Protein AF-A0A257NVE9-F1 (afdb_monomer_lite)

Foldseek 3Di:
DEEEDEDAPPDQQPVCPVVCVVVVVVVYHYDYGRDPPRHCPVHDDDPD

Sequence (48 aa):
MKIILVHGIFDNGSLFKTLMQDLGKHGYECFAPSLQPADARLGIADLS

Secondary structure (DSSP, 8-state):
-EEEPPP-TT--SGGGHHHHHHHHHTT-EEE----SSTT-TT------

pLDDT: mean 92.77, std 5.99, range [75.25, 98.31]

Radius of gyration: 12.32 Å; chains: 1; bounding box: 27×24×25 Å

Structure (mmCIF, N/CA/C/O backbone):
data_AF-A0A257NVE9-F1
#
_entry.id   AF-A0A257NVE9-F1
#
loop_
_atom_site.group_PDB
_atom_site.id
_atom_site.type_symbol
_atom_site.label_atom_id
_atom_site.label_alt_id
_atom_site.label_comp_id
_atom_site.label_asym_id
_atom_site.label_entity_id
_atom_site.label_seq_id
_atom_site.pdbx_PDB_ins_code
_atom_site.Cartn_x
_atom_site.Cartn_y
_atom_site.Cartn_z
_atom_site.occupancy
_atom_site.B_iso_or_equiv
_atom_site.auth_seq_id
_atom_site.auth_comp_id
_atom_site.auth_asym_id
_atom_site.auth_atom_id
_atom_site.pdbx_PDB_model_num
ATOM 1 N N . MET A 1 1 ? -10.960 -8.014 8.200 1.00 92.25 1 MET A N 1
ATOM 2 C CA . MET A 1 1 ? -10.352 -8.369 6.893 1.00 92.25 1 MET A CA 1
ATOM 3 C C . MET A 1 1 ? -9.059 -7.584 6.741 1.00 92.25 1 MET A C 1
ATOM 5 O O . MET A 1 1 ? -9.025 -6.442 7.190 1.00 92.25 1 MET A O 1
ATOM 9 N N . LYS A 1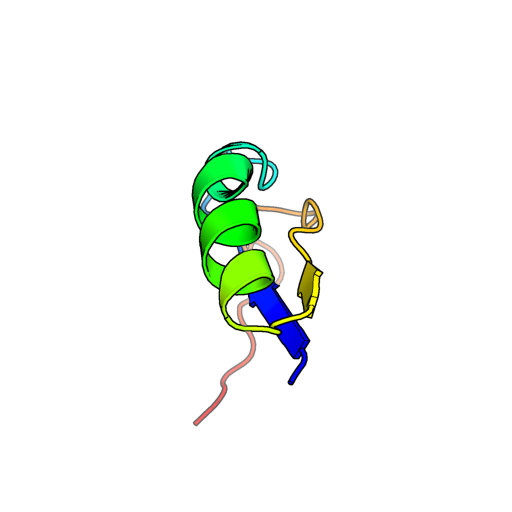 2 ? -8.008 -8.193 6.182 1.00 97.12 2 LYS A N 1
ATOM 10 C CA . LYS A 1 2 ? -6.717 -7.524 5.964 1.00 97.12 2 LYS A CA 1
ATOM 11 C C . LYS A 1 2 ? -6.651 -6.974 4.541 1.00 97.12 2 LYS A C 1
ATOM 13 O O . LYS A 1 2 ? -7.081 -7.659 3.617 1.00 97.12 2 LYS A O 1
ATOM 18 N N . ILE A 1 3 ? -6.118 -5.768 4.379 1.00 97.00 3 ILE A N 1
ATOM 19 C CA . ILE A 1 3 ? -5.923 -5.109 3.082 1.00 97.00 3 ILE A CA 1
ATOM 20 C C . ILE A 1 3 ? -4.434 -4.817 2.916 1.00 97.00 3 ILE A C 1
ATOM 22 O O . ILE A 1 3 ? -3.817 -4.210 3.792 1.00 97.00 3 ILE A O 1
ATOM 26 N N . ILE A 1 4 ? -3.863 -5.240 1.790 1.00 96.00 4 ILE A N 1
ATOM 27 C CA . ILE A 1 4 ? -2.498 -4.885 1.396 1.00 96.00 4 ILE A CA 1
ATOM 28 C C . ILE A 1 4 ? -2.599 -3.852 0.278 1.00 96.00 4 ILE A C 1
ATOM 30 O O . ILE A 1 4 ? -3.186 -4.116 -0.768 1.00 96.00 4 ILE A O 1
ATOM 34 N N . LEU A 1 5 ? -2.040 -2.673 0.523 1.00 96.38 5 LEU A N 1
ATOM 35 C CA . LEU A 1 5 ? -1.984 -1.568 -0.422 1.00 96.38 5 LEU A CA 1
ATOM 36 C C . LEU A 1 5 ? -0.615 -1.596 -1.100 1.00 96.38 5 LEU A C 1
ATOM 38 O O . LEU A 1 5 ? 0.418 -1.477 -0.440 1.00 96.38 5 LEU A O 1
ATOM 42 N N . VAL A 1 6 ? -0.617 -1.785 -2.416 1.00 93.31 6 VAL A N 1
ATOM 43 C CA . VAL A 1 6 ? 0.595 -1.871 -3.235 1.00 93.31 6 VAL A CA 1
ATOM 44 C C . VAL A 1 6 ? 0.816 -0.530 -3.919 1.00 93.31 6 VAL A C 1
ATOM 46 O O . VAL A 1 6 ? -0.068 -0.026 -4.609 1.00 93.31 6 VAL A O 1
ATOM 49 N N . HIS A 1 7 ? 1.984 0.066 -3.694 1.00 94.00 7 HIS A N 1
ATOM 50 C CA . HIS A 1 7 ? 2.331 1.360 -4.267 1.00 94.00 7 HIS A CA 1
ATOM 51 C C . HIS A 1 7 ? 2.833 1.234 -5.712 1.00 94.00 7 HIS A C 1
ATOM 53 O O . HIS A 1 7 ? 3.291 0.173 -6.135 1.00 94.00 7 HIS A O 1
ATOM 59 N N . GLY A 1 8 ? 2.764 2.332 -6.466 1.00 90.00 8 GLY A N 1
ATOM 60 C CA . GLY A 1 8 ? 3.342 2.416 -7.809 1.00 90.00 8 GLY A CA 1
ATOM 61 C C . GLY A 1 8 ? 4.863 2.609 -7.799 1.00 90.00 8 GLY A C 1
ATOM 62 O O . GLY A 1 8 ? 5.487 2.745 -6.741 1.00 90.00 8 GLY A O 1
ATOM 63 N N . ILE A 1 9 ? 5.462 2.662 -8.993 1.00 89.12 9 ILE A N 1
ATOM 64 C CA . ILE A 1 9 ? 6.891 2.965 -9.151 1.00 89.12 9 ILE A CA 1
ATOM 65 C C . ILE A 1 9 ? 7.201 4.357 -8.560 1.00 89.12 9 ILE A C 1
ATOM 67 O O . ILE A 1 9 ? 6.407 5.283 -8.712 1.00 89.12 9 ILE A O 1
ATOM 71 N N . PHE A 1 10 ? 8.346 4.499 -7.882 1.00 89.75 10 PHE A N 1
ATOM 72 C CA . PHE A 1 10 ? 8.795 5.714 -7.165 1.00 89.75 10 PHE A CA 1
ATOM 73 C C . PHE A 1 10 ? 8.031 6.116 -5.891 1.00 89.75 10 PHE A C 1
ATOM 75 O O . PHE A 1 10 ? 8.345 7.151 -5.305 1.00 89.75 10 PHE A O 1
ATOM 82 N N . ASP A 1 11 ? 7.089 5.306 -5.418 1.00 93.88 11 ASP A N 1
ATOM 83 C CA . ASP A 1 11 ? 6.477 5.472 -4.096 1.00 93.88 11 ASP A CA 1
ATOM 84 C C . ASP A 1 11 ? 7.029 4.422 -3.107 1.00 93.88 11 ASP A C 1
ATOM 86 O O . ASP A 1 11 ? 7.785 3.520 -3.470 1.00 93.88 11 ASP A O 1
ATOM 90 N N . ASN A 1 12 ? 6.697 4.573 -1.829 1.00 94.50 12 ASN A N 1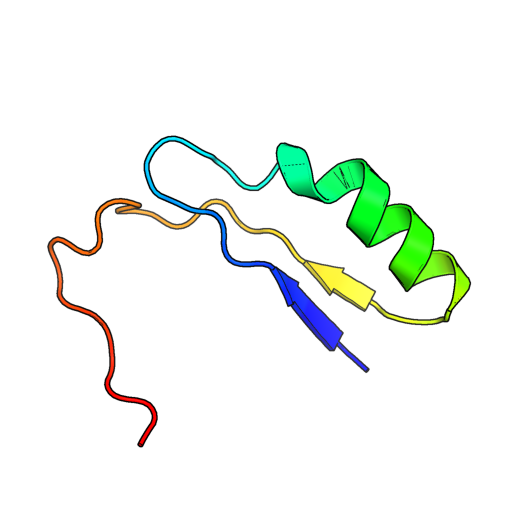
ATOM 91 C CA . ASN A 1 12 ? 7.021 3.653 -0.741 1.00 94.50 12 ASN A CA 1
ATOM 92 C C . ASN A 1 12 ? 5.791 3.278 0.106 1.00 94.50 12 ASN A C 1
ATOM 94 O O . ASN A 1 12 ? 5.943 2.674 1.166 1.00 94.50 12 ASN A O 1
ATOM 98 N N . GLY A 1 13 ? 4.586 3.652 -0.341 1.00 95.06 13 GLY A N 1
ATOM 99 C CA . GLY A 1 13 ? 3.323 3.395 0.350 1.00 95.06 13 GLY A CA 1
ATOM 100 C C . GLY A 1 13 ? 2.891 4.505 1.310 1.00 95.06 13 GLY A C 1
ATOM 101 O O . GLY A 1 13 ? 1.792 4.439 1.862 1.00 95.06 13 GLY A O 1
ATOM 102 N N . SER A 1 14 ? 3.698 5.555 1.498 1.00 96.12 14 SER A N 1
ATOM 103 C CA . SER A 1 14 ? 3.356 6.670 2.395 1.00 96.12 14 SER A CA 1
ATOM 104 C C . SER A 1 14 ? 2.113 7.452 1.953 1.00 96.12 14 SER A C 1
ATOM 106 O O . SER A 1 14 ? 1.375 7.959 2.805 1.00 96.12 14 SER A O 1
ATOM 108 N N . LEU A 1 15 ? 1.826 7.485 0.647 1.00 96.25 15 LEU A N 1
ATOM 109 C CA . LEU A 1 15 ? 0.633 8.126 0.085 1.00 96.25 15 LEU A CA 1
ATOM 110 C C . LEU A 1 15 ? -0.673 7.490 0.583 1.00 96.25 15 LEU A C 1
ATOM 112 O O . LEU A 1 15 ? -1.703 8.160 0.662 1.00 96.25 15 LEU A O 1
ATOM 116 N N . PHE A 1 16 ? -0.638 6.221 0.995 1.00 97.94 16 PHE A N 1
ATOM 117 C CA . PHE A 1 16 ? -1.820 5.510 1.475 1.00 97.94 16 PHE A CA 1
ATOM 118 C C . PHE A 1 16 ? -2.235 5.861 2.901 1.00 97.94 16 PHE A C 1
ATOM 120 O O . PHE A 1 16 ? -3.287 5.406 3.344 1.00 97.94 16 PHE A O 1
ATOM 127 N N . LYS A 1 17 ? -1.469 6.676 3.635 1.00 97.06 17 LYS A N 1
ATOM 128 C CA . LYS A 1 17 ? -1.720 6.938 5.060 1.00 97.06 17 LYS A CA 1
ATOM 129 C C . LYS A 1 17 ? -3.161 7.370 5.351 1.00 97.06 17 LYS A C 1
ATOM 131 O O . LYS A 1 17 ? -3.787 6.825 6.258 1.00 97.06 17 LYS A O 1
ATOM 136 N N . THR A 1 18 ? -3.700 8.308 4.574 1.00 9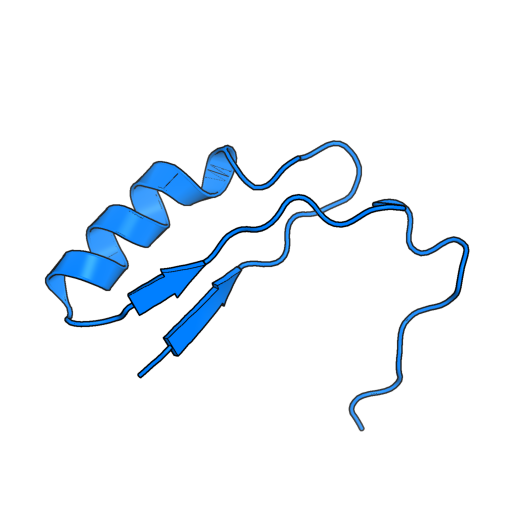7.81 18 THR A N 1
ATOM 137 C CA . THR A 1 18 ? -5.081 8.790 4.750 1.00 97.81 18 THR A CA 1
ATOM 138 C C . THR A 1 18 ? -6.106 7.699 4.436 1.00 97.81 18 THR A C 1
ATOM 140 O O . THR A 1 18 ? -7.070 7.530 5.177 1.00 97.81 18 THR A O 1
ATOM 143 N N . LEU A 1 19 ? -5.874 6.909 3.384 1.00 97.88 19 LEU A N 1
ATOM 144 C CA . LEU A 1 19 ? -6.749 5.797 3.013 1.00 97.88 19 LEU A CA 1
ATOM 145 C C . LEU A 1 19 ? -6.754 4.701 4.087 1.00 97.88 19 LEU A C 1
ATOM 147 O O . LEU A 1 19 ? -7.812 4.217 4.469 1.00 97.88 19 LEU A O 1
ATOM 151 N N . MET A 1 20 ? -5.588 4.346 4.629 1.00 97.88 20 MET A N 1
ATOM 152 C CA . MET A 1 20 ? -5.465 3.372 5.717 1.00 97.88 20 MET A CA 1
ATOM 153 C C . MET A 1 20 ? -6.209 3.822 6.977 1.00 97.88 20 MET A C 1
ATOM 155 O O . MET A 1 20 ? -6.822 2.998 7.650 1.00 97.88 20 MET A O 1
ATOM 159 N N . GLN A 1 21 ? -6.174 5.120 7.299 1.00 97.81 21 GLN A N 1
ATOM 160 C CA . GLN A 1 21 ? -6.939 5.673 8.419 1.00 97.81 21 GLN A CA 1
ATOM 161 C C . GLN A 1 21 ? -8.446 5.547 8.190 1.00 97.81 21 GLN A C 1
ATOM 163 O O . GLN A 1 21 ? -9.171 5.186 9.114 1.00 97.81 21 GLN A O 1
ATOM 168 N N . ASP A 1 22 ? -8.920 5.837 6.979 1.00 98.31 22 ASP A N 1
ATOM 169 C CA . ASP A 1 22 ? -10.338 5.725 6.645 1.00 98.31 22 ASP A CA 1
ATOM 170 C C . ASP A 1 22 ? -10.821 4.269 6.653 1.00 98.31 22 ASP A C 1
ATOM 172 O O . ASP A 1 22 ? -11.799 3.933 7.320 1.00 98.31 22 ASP A O 1
ATOM 176 N N . LEU A 1 23 ? -10.068 3.366 6.025 1.00 98.00 23 LEU A N 1
ATOM 177 C CA . LEU A 1 23 ? -10.333 1.928 6.060 1.00 98.00 23 LEU A CA 1
ATOM 178 C C . LEU A 1 23 ? -10.279 1.374 7.495 1.00 98.00 23 LEU A C 1
ATOM 180 O O . LEU A 1 23 ? -11.112 0.552 7.878 1.00 98.00 23 LEU A O 1
ATOM 184 N N . GLY A 1 24 ? -9.363 1.876 8.324 1.00 97.62 24 GLY A N 1
ATOM 185 C CA . GLY A 1 24 ? -9.280 1.534 9.743 1.00 97.62 24 GLY A CA 1
ATOM 186 C C . GLY A 1 24 ? -10.555 1.872 10.521 1.00 97.62 24 GLY A C 1
ATOM 187 O O . GLY A 1 24 ? -10.999 1.069 11.340 1.00 97.62 24 GLY A O 1
ATOM 188 N N . LYS A 1 25 ? -11.214 3.002 10.217 1.00 98.00 25 LYS A N 1
ATOM 189 C CA . LYS A 1 25 ? -12.516 3.365 10.821 1.00 98.00 25 LYS A CA 1
ATOM 190 C C . LYS A 1 25 ? -13.633 2.386 10.455 1.00 98.00 25 LYS A C 1
ATOM 192 O O . LYS A 1 25 ? -14.588 2.252 11.211 1.00 98.00 25 LYS A O 1
ATOM 197 N N . HIS A 1 26 ? -13.493 1.685 9.333 1.00 97.44 26 HIS A N 1
ATOM 198 C CA . HIS A 1 26 ? -14.422 0.652 8.877 1.00 97.44 26 HIS A CA 1
ATOM 199 C C . HIS A 1 26 ? -14.036 -0.761 9.363 1.00 97.44 26 HIS A C 1
ATOM 201 O O . HIS A 1 26 ? -14.654 -1.743 8.958 1.00 97.44 26 HIS A O 1
ATOM 207 N N . GLY A 1 27 ? -13.029 -0.885 10.241 1.00 98.00 27 GLY A N 1
ATOM 208 C CA . GLY A 1 27 ? -12.609 -2.159 10.834 1.00 98.00 27 GLY A CA 1
ATOM 209 C C . GLY A 1 27 ? -11.632 -2.976 9.982 1.00 98.00 27 GLY A C 1
ATOM 210 O O . GLY A 1 27 ? -11.440 -4.169 10.240 1.00 98.00 27 GLY A O 1
ATOM 211 N N . TYR A 1 28 ? -11.010 -2.370 8.968 1.00 98.31 28 TYR A N 1
ATOM 212 C CA . TYR A 1 28 ? -9.976 -3.025 8.168 1.00 98.31 28 TYR A CA 1
ATOM 213 C C . TYR A 1 28 ? -8.585 -2.851 8.778 1.00 98.31 28 TYR A C 1
ATOM 215 O O . TYR A 1 28 ? -8.194 -1.763 9.196 1.00 98.31 28 TYR A O 1
ATOM 22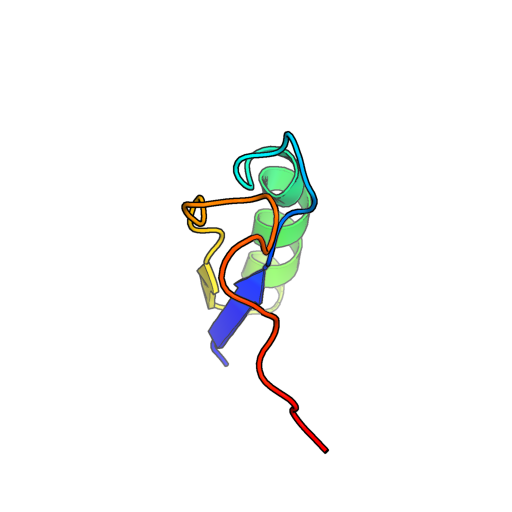3 N N . GLU A 1 29 ? -7.798 -3.922 8.759 1.00 97.94 29 GLU A N 1
ATOM 224 C CA . GLU A 1 29 ? -6.380 -3.878 9.109 1.00 97.94 29 GLU A CA 1
ATOM 225 C C . GLU A 1 29 ? -5.573 -3.678 7.822 1.00 97.94 29 GLU A C 1
ATOM 227 O O . GLU A 1 29 ? -5.576 -4.546 6.944 1.00 97.94 29 GLU A O 1
ATOM 232 N N . CYS A 1 30 ? -4.932 -2.518 7.678 1.00 97.94 30 CYS A N 1
ATOM 233 C CA . CYS A 1 30 ? -4.241 -2.143 6.446 1.00 97.94 30 CYS A CA 1
ATOM 234 C C . CYS A 1 30 ? -2.721 -2.240 6.587 1.00 97.94 30 CYS A C 1
ATOM 236 O O . CYS A 1 30 ? -2.155 -1.839 7.603 1.00 97.94 30 CYS A O 1
ATOM 238 N N . PHE A 1 31 ? -2.065 -2.673 5.514 1.00 97.62 31 PHE A N 1
ATOM 239 C CA . PHE A 1 31 ? -0.613 -2.730 5.382 1.00 97.62 31 PHE A CA 1
ATOM 240 C C . PHE A 1 31 ? -0.192 -2.057 4.077 1.00 97.62 31 PHE A C 1
ATOM 242 O O . PHE A 1 31 ? -0.797 -2.304 3.037 1.00 97.62 31 PHE A O 1
ATOM 249 N N . ALA A 1 32 ? 0.858 -1.243 4.124 1.00 96.75 32 ALA A N 1
ATOM 250 C CA . ALA A 1 32 ? 1.461 -0.617 2.949 1.00 96.75 32 ALA A CA 1
ATOM 251 C C . ALA A 1 32 ? 2.992 -0.786 3.012 1.00 96.75 32 ALA A C 1
ATOM 253 O O . ALA A 1 32 ? 3.700 0.165 3.344 1.00 96.75 32 ALA A O 1
ATOM 254 N N . PRO A 1 33 ? 3.520 -2.011 2.818 1.00 94.88 33 PRO A N 1
ATOM 255 C CA . PRO A 1 33 ? 4.961 -2.230 2.817 1.00 94.88 33 PRO A CA 1
ATOM 256 C C .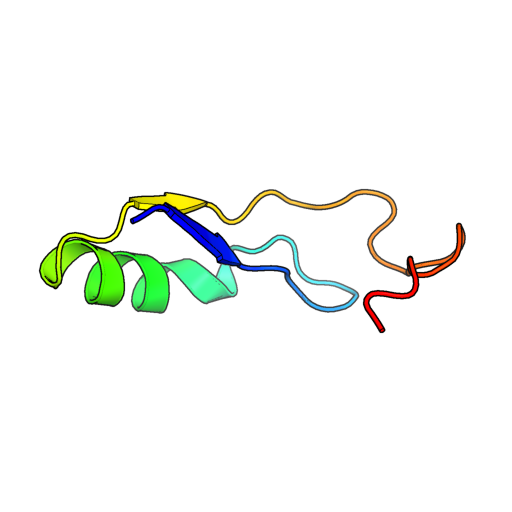 PRO A 1 33 ? 5.606 -1.553 1.600 1.00 94.88 33 PRO A C 1
ATOM 258 O O . PRO A 1 33 ? 5.039 -1.565 0.508 1.00 94.88 33 PRO A O 1
ATOM 261 N N . SER A 1 34 ? 6.820 -1.022 1.768 1.00 94.88 34 SER A N 1
ATOM 262 C CA . SER A 1 34 ? 7.630 -0.602 0.622 1.00 94.88 34 SER A CA 1
ATOM 263 C C . SER A 1 34 ? 8.197 -1.841 -0.071 1.00 94.88 34 SER A C 1
ATOM 265 O O . SER A 1 34 ? 9.024 -2.553 0.504 1.00 94.88 34 SER A O 1
ATOM 267 N N . LEU A 1 35 ? 7.730 -2.120 -1.287 1.00 90.12 35 LEU A N 1
ATOM 268 C CA . LEU A 1 35 ? 8.181 -3.258 -2.081 1.00 90.12 35 LEU A CA 1
ATOM 269 C C . LEU A 1 35 ? 9.513 -2.952 -2.757 1.00 90.12 35 LEU A C 1
ATOM 271 O O . LEU A 1 35 ? 9.710 -1.866 -3.299 1.00 90.12 35 LEU A O 1
ATOM 275 N N . GLN A 1 36 ? 10.419 -3.931 -2.746 1.00 90.56 36 GLN A N 1
ATOM 276 C CA . GLN A 1 36 ? 11.728 -3.826 -3.383 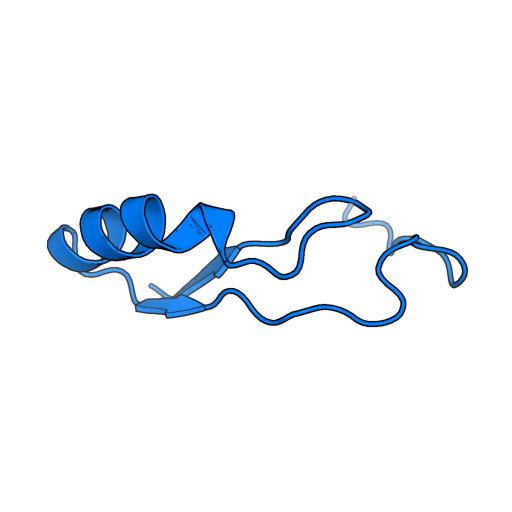1.00 90.56 36 GLN A CA 1
ATOM 277 C C . GLN A 1 36 ? 12.052 -5.106 -4.177 1.00 90.56 36 GLN A C 1
ATOM 279 O O . GLN A 1 36 ? 11.984 -6.196 -3.607 1.00 90.56 36 GLN A O 1
ATOM 284 N N . PRO A 1 37 ? 12.434 -4.998 -5.465 1.00 89.38 37 PRO A N 1
ATOM 285 C CA . PRO A 1 37 ? 12.488 -3.762 -6.247 1.00 89.38 37 PRO A CA 1
ATOM 286 C C . PRO A 1 37 ? 11.078 -3.253 -6.610 1.00 89.38 37 PRO A C 1
ATOM 288 O O . PRO A 1 37 ? 10.187 -4.038 -6.922 1.00 89.38 37 PRO A O 1
ATOM 291 N N . ALA A 1 38 ? 10.884 -1.934 -6.575 1.00 87.19 38 ALA A N 1
ATOM 292 C CA . ALA A 1 38 ? 9.586 -1.294 -6.823 1.00 87.19 38 ALA A CA 1
ATOM 293 C C . ALA A 1 38 ? 9.220 -1.149 -8.316 1.00 87.19 38 ALA A C 1
ATOM 295 O O . ALA A 1 38 ? 8.173 -0.601 -8.640 1.00 87.19 38 ALA A O 1
ATOM 296 N N . ASP A 1 39 ? 10.093 -1.583 -9.225 1.00 87.12 39 ASP A N 1
ATOM 297 C CA . ASP A 1 39 ? 10.018 -1.346 -10.673 1.00 87.12 39 ASP A CA 1
ATOM 298 C C . ASP A 1 39 ? 9.584 -2.583 -11.476 1.00 87.12 39 ASP A C 1
ATOM 300 O O . ASP A 1 39 ? 9.679 -2.592 -12.701 1.00 87.12 39 ASP A O 1
ATOM 304 N N . ALA A 1 40 ? 9.142 -3.642 -10.790 1.00 84.50 40 ALA A N 1
ATOM 305 C CA . ALA A 1 40 ? 8.749 -4.912 -11.397 1.00 84.50 40 ALA A CA 1
ATOM 306 C C . ALA A 1 40 ? 9.813 -5.541 -12.325 1.00 84.50 40 ALA A C 1
ATOM 308 O O . ALA A 1 40 ? 9.494 -6.412 -13.134 1.00 84.50 40 ALA A O 1
ATOM 309 N N . ARG A 1 41 ? 11.100 -5.180 -12.185 1.00 89.38 41 ARG A N 1
ATOM 310 C CA . ARG A 1 41 ? 12.195 -5.719 -13.020 1.00 89.38 41 ARG A CA 1
ATOM 311 C C . ARG A 1 41 ? 12.388 -7.234 -12.913 1.00 89.38 41 ARG A C 1
ATOM 313 O O . ARG A 1 41 ? 13.111 -7.818 -13.711 1.00 89.38 41 ARG A O 1
ATOM 320 N N . LEU A 1 42 ? 11.788 -7.856 -11.899 1.00 89.81 42 LEU A N 1
ATOM 321 C CA . LEU A 1 42 ? 11.805 -9.304 -11.679 1.00 89.81 42 LEU A CA 1
ATOM 322 C C . LEU A 1 42 ? 10.550 -10.004 -12.232 1.00 89.81 42 LEU A C 1
ATOM 324 O O . LEU A 1 42 ? 10.382 -11.200 -12.018 1.00 89.81 42 LEU A O 1
ATOM 328 N N . GLY A 1 43 ? 9.692 -9.275 -12.948 1.00 83.56 43 GLY A N 1
ATOM 329 C CA . GLY A 1 43 ? 8.404 -9.753 -13.437 1.00 83.56 43 GLY A CA 1
ATOM 330 C C . GLY A 1 43 ? 7.254 -9.451 -12.475 1.00 83.56 43 GLY A C 1
ATOM 331 O O . GLY A 1 43 ? 7.453 -9.147 -11.298 1.00 83.56 43 GLY A O 1
ATOM 332 N N . ILE A 1 44 ? 6.034 -9.526 -13.005 1.00 81.06 44 ILE A N 1
ATOM 333 C CA . ILE A 1 44 ? 4.783 -9.431 -12.248 1.00 81.06 44 ILE A CA 1
ATOM 334 C C . ILE A 1 44 ? 4.146 -10.814 -12.301 1.00 81.06 44 ILE A C 1
ATOM 336 O O . ILE A 1 44 ? 4.040 -11.395 -13.381 1.00 81.06 44 ILE A O 1
ATOM 340 N N . ALA A 1 45 ? 3.771 -11.353 -11.142 1.00 80.31 45 ALA A N 1
ATOM 341 C CA . ALA A 1 45 ? 3.064 -12.623 -11.090 1.00 80.31 45 ALA A CA 1
ATOM 342 C C . ALA A 1 45 ? 1.714 -12.489 -11.804 1.00 80.31 45 ALA A C 1
ATOM 344 O O . ALA A 1 45 ? 0.978 -11.531 -11.559 1.00 80.31 45 ALA A O 1
ATOM 345 N N . ASP A 1 46 ? 1.403 -13.453 -12.666 1.00 84.31 46 ASP A N 1
ATOM 346 C CA . ASP A 1 46 ? 0.068 -13.572 -13.234 1.00 84.31 46 ASP A CA 1
ATOM 347 C C . ASP A 1 46 ? -0.901 -14.028 -12.136 1.00 84.31 46 ASP A C 1
ATOM 349 O O . ASP A 1 46 ? -0.606 -14.960 -11.383 1.00 84.31 46 ASP A O 1
ATOM 353 N N . LEU A 1 47 ? -2.020 -13.319 -12.013 1.00 77.75 47 LEU A N 1
ATOM 354 C CA . LEU A 1 47 ? -3.064 -13.582 -11.020 1.00 77.75 47 LEU A CA 1
ATOM 355 C C . LEU A 1 47 ? -4.358 -14.099 -11.673 1.00 77.75 47 LEU A C 1
ATOM 357 O O . LEU A 1 47 ? -5.385 -14.140 -10.992 1.00 77.75 47 LEU A O 1
ATOM 361 N N . SER A 1 48 ? -4.323 -14.428 -12.973 1.00 75.25 48 SER A N 1
ATOM 362 C CA . SER A 1 48 ? -5.456 -14.971 -13.738 1.00 75.25 48 SER A CA 1
ATOM 363 C C . SER A 1 48 ? -5.899 -16.357 -13.281 1.00 75.25 48 SER A C 1
ATOM 365 O O . SER A 1 48 ? -5.003 -17.183 -12.994 1.00 75.25 48 SER A O 1
#